Protein AF-A0A498NQD2-F1 (afdb_monomer_lite)

Radius of gyration: 32.49 Å; chains: 1; bounding box: 92×75×59 Å

pLDDT: mean 70.74, std 20.2, range [36.31, 94.62]

Secondary structure (DSSP, 8-state):
-----------HHHHHTS-HHHHTT--HHHHHHHHHHHS-TTTS-SSS-HHHHHHHHHHHHHS--TTHHHHHHHHHHHHHHHHHHHHT--S-HHHHHHHHHHHHHHHTTSHHHHHHHHHHHHHHHHHHHHHHTTSSSSS-----------------------------------------

Organism: Labeo rohita (NCBI:txid84645)

Foldseek 3Di:
DDDDDDPPDPDVVVVCPPPPVVNVPDAQLNVLLVCQVPDDPVPHDQQADSNLQSVLVRCCPVVVLVCLNVLLVVLSVVVLVVVCVVVVFDPDPVRSSVSSNVVNVVCVPHVVSVVSSVVSSVVSVVVVVVVVVVPPDPDDDDDDDDDDDDDDDDDDDDDDDDDDDDDDDDDDDDDDDDDD

InterPro domains:
  IPR007281 Mre11, DNA-binding [PF04152] (18-60)

Structure (mmCIF, N/CA/C/O backbone):
data_AF-A0A498NQD2-F1
#
_entry.id   AF-A0A498NQD2-F1
#
loop_
_atom_site.group_PDB
_atom_site.id
_atom_site.type_symbol
_atom_site.label_atom_id
_atom_site.label_alt_id
_atom_site.label_comp_id
_atom_site.label_asym_id
_atom_site.label_entity_id
_atom_site.label_seq_id
_atom_site.pdbx_PDB_ins_code
_atom_site.Cartn_x
_atom_site.Cartn_y
_atom_site.Cartn_z
_atom_site.occupancy
_atom_site.B_iso_or_equiv
_atom_site.auth_seq_id
_atom_site.auth_comp_id
_atom_site.auth_asym_id
_atom_site.auth_atom_id
_atom_site.pdbx_PDB_model_num
ATOM 1 N N . MET A 1 1 ? -26.853 -28.393 0.981 1.00 38.84 1 MET A N 1
ATOM 2 C CA . MET A 1 1 ? -27.070 -27.412 -0.103 1.00 38.84 1 MET A CA 1
ATOM 3 C C . MET A 1 1 ? -25.687 -27.026 -0.614 1.00 38.84 1 MET A C 1
ATOM 5 O O . MET A 1 1 ? -24.940 -26.411 0.129 1.00 38.84 1 MET A O 1
ATOM 9 N N . ARG A 1 2 ? -25.266 -27.546 -1.774 1.00 36.31 2 ARG A N 1
ATOM 10 C CA . ARG A 1 2 ? -23.920 -27.318 -2.331 1.00 36.31 2 ARG A CA 1
ATOM 11 C C . ARG A 1 2 ? -23.956 -25.969 -3.055 1.00 36.31 2 ARG A C 1
ATOM 13 O O . ARG A 1 2 ? -24.679 -25.850 -4.043 1.00 36.31 2 ARG A O 1
ATOM 20 N N . ALA A 1 3 ? -23.266 -24.963 -2.525 1.00 38.78 3 ALA A N 1
ATOM 21 C CA . ALA A 1 3 ? -23.106 -23.685 -3.206 1.00 38.78 3 ALA A CA 1
ATOM 22 C C . ALA A 1 3 ? -22.301 -23.922 -4.491 1.00 38.78 3 ALA A C 1
ATOM 24 O O . ALA A 1 3 ? -21.225 -24.519 -4.458 1.00 38.78 3 ALA A O 1
ATOM 25 N N . ARG A 1 4 ? -22.882 -23.534 -5.626 1.00 37.78 4 ARG A N 1
ATOM 26 C CA . ARG A 1 4 ? -22.182 -23.445 -6.904 1.00 37.78 4 ARG A CA 1
ATOM 27 C C . ARG A 1 4 ? -21.451 -22.110 -6.884 1.00 37.78 4 ARG A C 1
ATOM 29 O O . ARG A 1 4 ? -22.111 -21.078 -6.862 1.00 37.78 4 ARG A O 1
ATOM 36 N N . PHE A 1 5 ? -20.127 -22.152 -6.827 1.00 41.31 5 PHE A N 1
ATOM 37 C CA . PHE A 1 5 ? -19.292 -20.994 -7.111 1.00 41.31 5 PHE A CA 1
ATOM 38 C C . PHE A 1 5 ? -19.413 -20.726 -8.611 1.00 41.31 5 PHE A C 1
ATOM 40 O O . PHE A 1 5 ? -19.076 -21.590 -9.419 1.00 41.31 5 PHE A O 1
ATOM 47 N N . THR A 1 6 ? -20.002 -19.597 -8.983 1.00 43.16 6 THR A N 1
ATOM 48 C CA . THR A 1 6 ? -19.945 -19.084 -10.350 1.00 43.16 6 THR A CA 1
ATOM 49 C C . THR A 1 6 ? -18.710 -18.204 -10.433 1.00 43.16 6 THR A C 1
ATOM 51 O O . THR A 1 6 ? -18.680 -17.135 -9.834 1.00 43.16 6 THR A O 1
ATOM 54 N N . GLU A 1 7 ? -17.682 -18.696 -11.122 1.00 50.62 7 GLU A N 1
ATOM 55 C CA . GLU A 1 7 ? -16.537 -17.901 -11.560 1.00 50.62 7 GLU A CA 1
ATOM 56 C C . GLU A 1 7 ? -17.023 -16.895 -12.611 1.00 50.62 7 GLU A C 1
ATOM 58 O O . GLU A 1 7 ? -17.003 -17.170 -13.807 1.00 50.62 7 GLU A O 1
ATOM 63 N N . GLU A 1 8 ? -17.483 -15.723 -12.182 1.00 55.66 8 GLU A N 1
ATOM 64 C CA . GLU A 1 8 ? -17.447 -14.538 -13.042 1.00 55.66 8 GLU A CA 1
ATOM 65 C C . GLU A 1 8 ? -16.037 -13.949 -12.922 1.00 55.66 8 GLU A C 1
ATOM 67 O O . GLU A 1 8 ? -15.788 -12.963 -12.231 1.00 55.66 8 GLU A O 1
ATOM 72 N N . GLY A 1 9 ? -15.073 -14.658 -13.517 1.00 54.75 9 GLY A N 1
ATOM 73 C CA . GLY A 1 9 ? -13.709 -14.173 -13.667 1.00 54.75 9 GLY A CA 1
ATOM 74 C C . GLY A 1 9 ? -13.703 -12.982 -14.617 1.00 54.75 9 GLY A C 1
ATOM 75 O O . GLY A 1 9 ? -14.369 -13.012 -15.651 1.00 54.75 9 GLY A O 1
ATOM 76 N N . MET A 1 10 ? -12.972 -11.927 -14.262 1.00 60.91 10 MET A N 1
ATOM 77 C CA . MET A 1 10 ? -12.721 -10.813 -15.172 1.00 60.91 10 MET A CA 1
ATOM 78 C C . MET A 1 10 ? -12.197 -11.334 -16.507 1.00 60.91 10 MET A C 1
ATOM 80 O O . MET A 1 10 ? -11.240 -12.111 -16.551 1.00 60.91 10 MET A O 1
ATOM 84 N N . ASP A 1 11 ? -12.828 -10.894 -17.590 1.00 66.75 11 ASP A N 1
ATOM 85 C CA . ASP A 1 11 ? -12.408 -11.241 -18.935 1.00 66.75 11 ASP A CA 1
ATOM 86 C C . ASP A 1 11 ? -11.206 -10.372 -19.330 1.00 66.75 11 ASP A C 1
ATOM 88 O O . ASP A 1 11 ? -11.335 -9.267 -19.864 1.00 66.75 11 ASP A O 1
ATOM 92 N N . PHE A 1 12 ? -10.007 -10.871 -19.020 1.00 64.50 12 PHE A N 1
ATOM 93 C CA . PHE A 1 12 ? -8.751 -10.248 -19.436 1.00 64.50 12 PHE A CA 1
ATOM 94 C C . PHE A 1 12 ? -8.655 -10.119 -20.964 1.00 64.50 12 PHE A C 1
ATOM 96 O O . PHE A 1 12 ? -7.981 -9.216 -21.459 1.00 64.50 12 PHE A O 1
ATOM 103 N N . GLU A 1 13 ? -9.339 -10.984 -21.719 1.00 64.88 13 GLU A N 1
ATOM 104 C CA . GLU A 1 13 ? -9.382 -10.926 -23.179 1.00 64.88 13 GLU A CA 1
ATOM 105 C C . GLU A 1 13 ? -10.193 -9.710 -23.640 1.00 64.88 13 GLU A C 1
ATOM 107 O O . GLU A 1 13 ? -9.756 -8.981 -24.532 1.00 64.88 13 GLU A O 1
ATOM 112 N N . ALA A 1 14 ? -11.301 -9.401 -22.958 1.00 67.25 14 ALA A N 1
ATOM 113 C CA . ALA A 1 14 ? -12.075 -8.186 -23.201 1.00 67.25 14 ALA A CA 1
ATOM 114 C C . ALA A 1 14 ? -11.245 -6.912 -22.953 1.00 67.25 14 ALA A C 1
ATOM 116 O O . ALA A 1 14 ? -11.270 -6.002 -23.786 1.00 67.25 14 ALA A O 1
ATOM 117 N N . LEU A 1 15 ? -10.450 -6.856 -21.878 1.00 60.53 15 LEU A N 1
ATOM 118 C CA . LEU A 1 15 ? -9.556 -5.721 -21.590 1.00 60.53 15 LEU A CA 1
ATOM 119 C C . LEU A 1 15 ? -8.480 -5.524 -22.665 1.00 60.53 15 LEU A C 1
ATOM 121 O O . LEU A 1 15 ? -8.234 -4.401 -23.101 1.00 60.53 15 LEU A O 1
ATOM 125 N N . LEU A 1 16 ? -7.897 -6.617 -23.159 1.00 60.97 16 LEU A N 1
ATOM 126 C CA . LEU A 1 16 ? -6.898 -6.591 -24.232 1.00 60.97 16 LEU A CA 1
ATOM 127 C C . LEU A 1 16 ? -7.507 -6.354 -25.628 1.00 60.97 16 LEU A C 1
ATOM 129 O O . LEU A 1 16 ? -6.781 -6.000 -26.557 1.00 60.97 16 LEU A O 1
ATOM 133 N N . SER A 1 17 ? -8.823 -6.539 -25.786 1.00 59.91 17 SER A N 1
ATOM 134 C CA . SER A 1 17 ? -9.548 -6.379 -27.058 1.00 59.91 17 SER A CA 1
ATOM 135 C C . SER A 1 17 ? -10.023 -4.950 -27.360 1.00 59.91 17 SER A C 1
ATOM 137 O O . SER A 1 17 ? -10.521 -4.691 -28.461 1.00 59.91 17 SER A O 1
ATOM 139 N N . HIS A 1 18 ? -9.871 -4.013 -26.416 1.00 56.78 18 HIS A N 1
ATOM 140 C CA . HIS A 1 18 ? -10.193 -2.600 -26.635 1.00 56.78 18 HIS A CA 1
ATOM 141 C C . HIS A 1 18 ? -9.330 -2.020 -27.775 1.00 56.78 18 HIS A C 1
ATOM 143 O O . HIS A 1 18 ? -8.203 -2.472 -27.997 1.00 56.78 18 HIS A O 1
ATOM 149 N N . PRO A 1 19 ? -9.842 -1.057 -28.567 1.00 51.97 19 PRO A N 1
ATOM 150 C CA . PRO A 1 19 ? -9.148 -0.567 -29.753 1.00 51.97 19 PRO A CA 1
ATOM 151 C C . PRO A 1 19 ? -7.724 -0.117 -29.409 1.00 51.97 19 PRO A C 1
ATOM 153 O O . PRO A 1 19 ? -7.485 0.576 -28.422 1.00 51.97 19 PRO A O 1
ATOM 156 N N . THR A 1 20 ? -6.779 -0.504 -30.266 1.00 51.44 20 THR A N 1
ATOM 157 C CA . THR A 1 20 ? -5.313 -0.477 -30.093 1.00 51.44 20 THR A CA 1
ATOM 158 C C . THR A 1 20 ? -4.695 0.847 -29.620 1.00 51.44 20 THR A C 1
ATOM 160 O O . THR A 1 20 ? -3.514 0.879 -29.303 1.00 51.44 20 THR A O 1
ATOM 163 N N . SER A 1 21 ? -5.452 1.945 -29.572 1.00 49.22 21 SER A N 1
ATOM 164 C CA . SER A 1 21 ? -5.002 3.224 -29.015 1.00 49.22 21 SER A CA 1
ATOM 165 C C . SER A 1 21 ? -5.030 3.268 -27.480 1.00 49.22 21 SER A C 1
ATOM 167 O O . SER A 1 21 ? -4.242 4.016 -26.911 1.00 49.22 21 SER A O 1
ATOM 169 N N . GLU A 1 22 ? -5.900 2.496 -26.818 1.00 52.53 22 GLU A N 1
ATOM 170 C CA . GLU A 1 22 ? -5.977 2.413 -25.344 1.00 52.53 22 GLU A CA 1
ATOM 171 C C . GLU A 1 22 ? -5.083 1.282 -24.800 1.00 52.53 22 GLU A C 1
ATOM 173 O O . GLU A 1 22 ? -4.423 1.440 -23.776 1.00 52.53 22 GLU A O 1
ATOM 178 N N . VAL A 1 23 ? -4.943 0.184 -25.554 1.00 53.41 23 VAL A N 1
ATOM 179 C CA . VAL A 1 23 ? -4.074 -0.964 -25.216 1.00 53.41 23 VAL A CA 1
ATOM 180 C C . VAL A 1 23 ? -2.585 -0.605 -25.195 1.00 53.41 23 VAL A C 1
ATOM 182 O O . VAL A 1 23 ? -1.825 -1.178 -24.421 1.00 53.41 23 VAL A O 1
ATOM 185 N N . LEU A 1 24 ? -2.151 0.390 -25.976 1.00 54.91 24 LEU A N 1
ATOM 186 C CA . LEU A 1 24 ? -0.760 0.866 -25.956 1.00 54.91 24 LEU A CA 1
ATOM 187 C C . LEU A 1 24 ? -0.389 1.648 -24.679 1.00 54.91 24 LEU A C 1
ATOM 189 O O . LEU A 1 24 ? 0.782 1.979 -24.505 1.00 54.91 24 LEU A O 1
ATOM 193 N N . GLN A 1 25 ? -1.352 1.955 -23.802 1.00 65.06 25 GLN A N 1
ATOM 194 C CA . GLN A 1 25 ? -1.137 2.710 -22.560 1.00 65.06 25 GLN A CA 1
ATOM 195 C C . GLN A 1 25 ? -1.549 1.953 -21.291 1.00 65.06 25 GLN A C 1
ATOM 197 O O . GLN A 1 25 ? -1.408 2.503 -20.203 1.00 65.06 25 GLN A O 1
ATOM 202 N N . LEU A 1 26 ? -2.033 0.715 -21.405 1.00 72.38 26 LEU A N 1
ATOM 203 C CA . LEU A 1 26 ? -2.437 -0.098 -20.258 1.00 72.38 26 LEU A CA 1
ATOM 204 C C . LEU A 1 26 ? -1.212 -0.462 -19.408 1.00 72.38 26 LEU A C 1
ATOM 206 O O . LEU A 1 26 ? -0.330 -1.199 -19.855 1.00 72.38 26 LEU A O 1
ATOM 210 N N . ARG A 1 27 ? -1.144 0.076 -18.184 1.00 83.31 27 ARG A N 1
ATOM 211 C CA . ARG A 1 27 ? -0.051 -0.187 -17.239 1.00 83.31 27 ARG A CA 1
ATOM 212 C C . ARG A 1 27 ? -0.448 -1.281 -16.251 1.00 83.31 27 ARG A C 1
ATOM 214 O O . ARG A 1 27 ? -1.629 -1.526 -16.006 1.00 83.31 27 ARG A O 1
ATOM 221 N N . VAL A 1 28 ? 0.540 -1.957 -15.667 1.00 85.25 28 VAL A N 1
ATOM 222 C CA . VAL A 1 28 ? 0.281 -3.086 -14.757 1.00 85.25 28 VAL A CA 1
ATOM 223 C C . VAL A 1 28 ? -0.453 -2.620 -13.497 1.00 85.25 28 VAL A C 1
ATOM 225 O O . VAL A 1 28 ? -1.348 -3.309 -13.013 1.00 85.25 28 VAL A O 1
ATOM 228 N N . GLU A 1 29 ? -0.146 -1.427 -12.992 1.00 85.88 29 GLU A N 1
ATOM 229 C CA . GLU A 1 29 ? -0.864 -0.844 -11.859 1.00 85.88 29 GLU A CA 1
ATOM 230 C C . GLU A 1 29 ? -2.344 -0.555 -12.157 1.00 85.88 29 GLU A C 1
ATOM 232 O O . GLU A 1 29 ? -3.166 -0.634 -11.242 1.00 85.88 29 GLU A O 1
ATOM 237 N N . ASP A 1 30 ? -2.703 -0.274 -13.414 1.00 85.12 30 ASP A N 1
ATOM 238 C CA . ASP A 1 30 ? -4.089 -0.020 -13.813 1.00 85.12 30 ASP A CA 1
ATOM 239 C C . ASP A 1 30 ? -4.891 -1.323 -13.797 1.00 85.12 30 ASP A C 1
ATOM 241 O O . ASP A 1 30 ? -6.005 -1.353 -13.275 1.00 85.12 30 ASP A O 1
ATOM 245 N N . LEU A 1 31 ? -4.280 -2.424 -14.249 1.00 85.19 31 LEU A N 1
ATOM 246 C CA . LEU A 1 31 ? -4.857 -3.767 -14.154 1.00 85.19 31 LEU A CA 1
ATOM 247 C C . LEU A 1 31 ? -5.056 -4.194 -12.698 1.00 85.19 31 LEU A C 1
ATOM 249 O O . LEU A 1 31 ? -6.105 -4.723 -12.338 1.00 85.19 31 LEU A O 1
ATOM 253 N N . VAL A 1 32 ? -4.067 -3.940 -11.839 1.00 85.75 32 VAL A N 1
ATOM 254 C CA . VAL A 1 32 ? -4.157 -4.222 -10.398 1.00 85.75 32 VAL A CA 1
ATOM 255 C C . VAL A 1 32 ? -5.301 -3.427 -9.771 1.00 85.75 32 VAL A C 1
ATOM 257 O O . VAL A 1 32 ? -6.110 -3.971 -9.016 1.00 85.75 32 VAL A O 1
ATOM 260 N N . LYS A 1 33 ? -5.403 -2.142 -10.109 1.00 85.88 33 LYS A N 1
ATOM 261 C CA . LYS A 1 33 ? -6.464 -1.267 -9.620 1.00 85.88 33 LYS A CA 1
ATOM 262 C C . LYS A 1 33 ? -7.841 -1.745 -10.074 1.00 85.88 33 LYS A C 1
ATOM 264 O O . LYS A 1 33 ? -8.738 -1.847 -9.242 1.00 85.88 33 LYS A O 1
ATOM 269 N N . GLU A 1 34 ? -8.014 -2.059 -11.352 1.00 83.81 34 GLU A N 1
ATOM 270 C CA . GLU A 1 34 ? -9.283 -2.551 -11.890 1.00 83.81 34 GLU A CA 1
ATOM 271 C C . GLU A 1 34 ? -9.674 -3.899 -11.278 1.00 83.81 34 GLU A C 1
ATOM 273 O O . GLU A 1 34 ? -10.823 -4.074 -10.855 1.00 83.81 34 GLU A O 1
ATOM 278 N N . TYR A 1 35 ? -8.702 -4.804 -11.125 1.00 84.56 35 TYR A N 1
ATOM 279 C CA . TYR A 1 35 ? -8.903 -6.107 -10.503 1.00 84.56 35 TYR A CA 1
ATOM 280 C C . TYR A 1 35 ? -9.465 -5.965 -9.091 1.00 84.56 35 TYR A C 1
ATOM 282 O O . TYR A 1 35 ? -10.520 -6.511 -8.775 1.00 84.56 35 TYR A O 1
ATOM 290 N N . PHE A 1 36 ? -8.817 -5.173 -8.237 1.00 84.06 36 PHE A N 1
ATOM 291 C CA . PHE A 1 36 ? -9.255 -5.027 -6.850 1.00 84.06 36 PHE A CA 1
ATOM 292 C C . PHE A 1 36 ? -10.496 -4.135 -6.679 1.00 84.06 36 PHE A C 1
ATOM 294 O O . PHE A 1 36 ? -11.219 -4.286 -5.692 1.00 84.06 36 PHE A O 1
ATOM 301 N N . GLN A 1 37 ? -10.807 -3.252 -7.634 1.00 80.81 37 GLN A N 1
ATOM 302 C CA . GLN A 1 37 ? -12.041 -2.457 -7.610 1.00 80.81 37 GLN A CA 1
ATOM 303 C C . GLN A 1 37 ? -13.282 -3.277 -7.977 1.00 80.81 37 GLN A C 1
ATOM 305 O O . GLN A 1 37 ? -14.325 -3.151 -7.319 1.00 80.81 37 GLN A O 1
ATOM 310 N N . THR A 1 38 ? -13.173 -4.107 -9.016 1.00 78.50 38 THR A N 1
ATOM 311 C CA . THR A 1 38 ? -14.265 -4.954 -9.522 1.00 78.50 38 THR A CA 1
ATOM 312 C C . THR A 1 38 ? -14.405 -6.258 -8.741 1.00 78.50 38 THR A C 1
ATOM 314 O O . THR A 1 38 ? -15.496 -6.826 -8.700 1.00 78.50 38 THR A O 1
ATOM 317 N N . ALA A 1 39 ? -13.345 -6.683 -8.046 1.00 75.06 39 ALA A N 1
ATOM 318 C CA . ALA A 1 39 ? -13.360 -7.843 -7.174 1.00 75.06 39 ALA A CA 1
ATOM 319 C C . ALA A 1 39 ? -14.485 -7.790 -6.129 1.00 75.06 39 ALA A C 1
ATOM 321 O O . ALA A 1 39 ? -14.808 -6.747 -5.532 1.00 75.06 39 ALA A O 1
ATOM 322 N N . GLU A 1 40 ? -15.039 -8.973 -5.861 1.00 71.56 40 GLU A N 1
ATOM 323 C CA . GLU A 1 40 ? -15.983 -9.196 -4.775 1.00 71.56 40 GLU A CA 1
ATOM 324 C C . GLU A 1 40 ? -15.426 -8.677 -3.446 1.00 71.56 40 GLU A C 1
ATOM 326 O O . GLU A 1 40 ? -14.222 -8.705 -3.191 1.00 71.56 40 GLU A O 1
ATOM 331 N N . LYS A 1 41 ? -16.317 -8.266 -2.535 1.00 70.06 41 LYS A N 1
ATOM 332 C CA . LYS A 1 41 ? -15.940 -7.717 -1.218 1.00 70.06 41 LYS A CA 1
ATOM 333 C C . LYS A 1 41 ? -15.000 -8.627 -0.416 1.00 70.06 41 LYS A C 1
ATOM 335 O O . LYS A 1 41 ? -14.248 -8.119 0.406 1.00 70.06 41 LYS A O 1
ATOM 340 N N . ASN A 1 42 ? -15.044 -9.933 -0.670 1.00 65.88 42 ASN A N 1
ATOM 341 C CA . ASN A 1 42 ? -14.247 -10.953 0.011 1.00 65.88 42 ASN A CA 1
ATOM 342 C C . ASN A 1 42 ? -12.805 -11.048 -0.525 1.00 65.88 42 ASN A C 1
ATOM 344 O O . ASN A 1 42 ? -11.959 -11.656 0.118 1.00 65.88 42 ASN A O 1
ATOM 348 N N . VAL A 1 43 ? -12.542 -10.479 -1.706 1.00 66.50 43 VAL A N 1
ATOM 349 C CA . VAL A 1 43 ? -11.256 -10.534 -2.426 1.00 66.50 43 VAL A CA 1
ATOM 350 C C . VAL A 1 43 ? -10.567 -9.158 -2.446 1.00 66.50 43 VAL A C 1
ATOM 352 O O . VAL A 1 43 ? -9.414 -9.029 -2.852 1.00 66.50 43 VAL A O 1
ATOM 355 N N . ARG A 1 44 ? -11.247 -8.111 -1.964 1.00 72.19 44 ARG A N 1
ATOM 356 C CA . ARG A 1 44 ? -10.663 -6.774 -1.808 1.00 72.19 44 ARG A CA 1
ATOM 357 C C . ARG A 1 44 ? -9.579 -6.763 -0.738 1.00 72.19 44 ARG A C 1
ATOM 359 O O . ARG A 1 44 ? -9.690 -7.427 0.291 1.00 72.19 44 ARG A O 1
ATOM 366 N N . LEU A 1 45 ? -8.567 -5.930 -0.953 1.00 80.38 45 LEU A N 1
ATOM 367 C CA . LEU A 1 45 ? -7.485 -5.732 0.004 1.00 80.38 45 LEU A CA 1
ATOM 368 C C . LEU A 1 45 ? -8.027 -5.092 1.293 1.00 80.38 45 LEU A C 1
ATOM 370 O O . LEU A 1 45 ? -8.664 -4.038 1.270 1.00 80.38 45 LEU A O 1
ATOM 374 N N . SER A 1 46 ? -7.791 -5.741 2.433 1.00 80.44 46 SER A N 1
ATOM 375 C CA . SER A 1 46 ? -8.234 -5.272 3.754 1.00 80.44 46 SER A CA 1
ATOM 376 C C . SER A 1 46 ? -7.182 -4.421 4.462 1.00 80.44 46 SER A C 1
ATOM 378 O O . SER A 1 46 ? -7.531 -3.439 5.109 1.00 80.44 46 SER A O 1
ATOM 380 N N . LEU A 1 47 ? -5.907 -4.785 4.310 1.00 85.94 47 LEU A N 1
ATOM 381 C CA . LEU A 1 47 ? -4.768 -4.145 4.968 1.00 85.94 47 LEU A CA 1
ATOM 382 C C . LEU A 1 47 ? -4.115 -3.061 4.103 1.00 85.94 47 LEU A C 1
ATOM 384 O O . LEU A 1 47 ? -3.736 -2.006 4.599 1.00 85.94 47 LEU A O 1
ATOM 388 N N . LEU A 1 48 ? -3.979 -3.345 2.809 1.00 88.25 48 LEU A N 1
ATOM 389 C CA . LEU A 1 48 ? -3.308 -2.497 1.830 1.00 88.25 48 LEU A CA 1
ATOM 390 C C . LEU A 1 48 ? -4.329 -1.743 0.984 1.00 88.25 48 LEU A C 1
ATOM 392 O O . LEU A 1 48 ? -5.452 -2.204 0.781 1.00 88.25 48 LEU A O 1
ATOM 396 N N . THR A 1 49 ? -3.920 -0.595 0.467 1.00 88.62 49 THR A N 1
ATOM 397 C CA . THR A 1 49 ? -4.651 0.135 -0.568 1.00 88.62 49 THR A CA 1
ATOM 398 C C . THR A 1 49 ? -4.320 -0.434 -1.949 1.00 88.62 49 THR A C 1
ATOM 400 O O . THR A 1 49 ? -3.235 -0.979 -2.176 1.00 88.62 49 THR A O 1
ATOM 403 N N . GLU A 1 50 ? -5.241 -0.293 -2.906 1.00 88.88 50 GLU A N 1
ATOM 404 C CA . GLU A 1 50 ? -4.995 -0.736 -4.283 1.00 88.88 50 GLU A CA 1
ATOM 405 C C . GLU A 1 50 ? -3.873 0.081 -4.941 1.00 88.88 50 GLU A C 1
ATOM 407 O O . GLU A 1 50 ? -3.082 -0.457 -5.711 1.00 88.88 50 GLU A O 1
ATOM 412 N N . GLN A 1 51 ? -3.769 1.370 -4.596 1.00 88.44 51 GLN A N 1
ATOM 413 C CA . GLN A 1 51 ? -2.719 2.264 -5.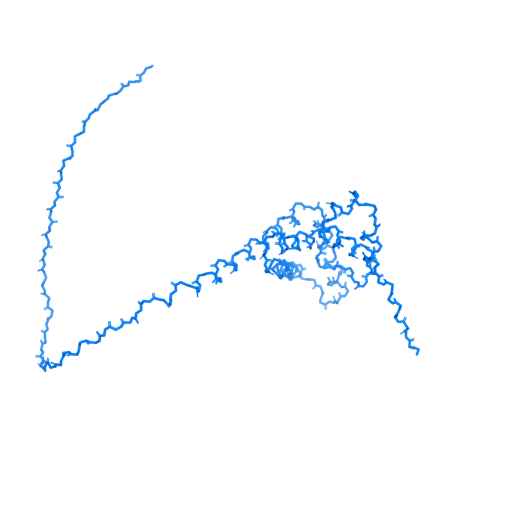083 1.00 88.44 51 GLN A CA 1
ATOM 414 C C . GLN A 1 51 ? -1.329 1.830 -4.599 1.00 88.44 51 GLN A C 1
ATOM 416 O O . GLN A 1 51 ? -0.413 1.723 -5.417 1.00 88.44 51 GLN A O 1
ATOM 421 N N . GLY A 1 52 ? -1.162 1.546 -3.303 1.00 89.81 52 GLY A N 1
ATOM 422 C CA . GLY A 1 52 ? 0.115 1.073 -2.769 1.00 89.81 52 GLY A CA 1
ATOM 423 C C . GLY A 1 52 ? 0.539 -0.264 -3.376 1.00 89.81 52 GLY A C 1
ATOM 424 O O . GLY A 1 52 ? 1.693 -0.422 -3.777 1.00 89.81 52 GLY A O 1
ATOM 425 N N . MET A 1 53 ? -0.412 -1.189 -3.542 1.00 92.06 53 MET A N 1
ATOM 426 C CA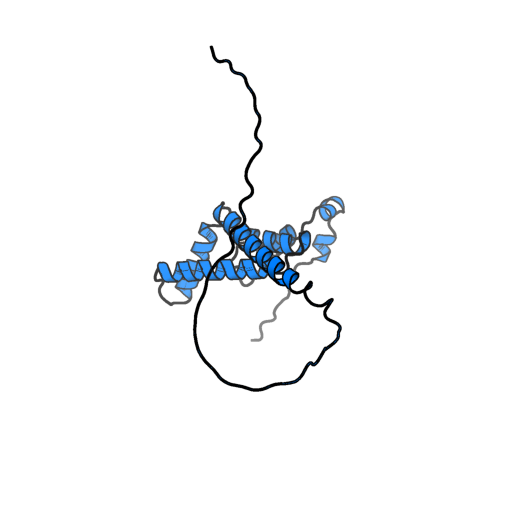 . MET A 1 53 ? -0.162 -2.463 -4.219 1.00 92.06 53 MET A CA 1
ATOM 427 C C . MET A 1 53 ? 0.245 -2.266 -5.686 1.00 92.06 53 MET A C 1
ATOM 429 O O . MET A 1 53 ? 1.238 -2.842 -6.125 1.00 92.06 53 MET A O 1
ATOM 433 N N . GLY A 1 54 ? -0.473 -1.424 -6.436 1.00 91.81 54 GLY A N 1
ATOM 434 C CA . GLY A 1 54 ? -0.161 -1.131 -7.837 1.00 91.81 54 GLY A CA 1
ATOM 435 C C . GLY A 1 54 ? 1.267 -0.617 -8.020 1.00 91.81 54 GLY A C 1
ATOM 436 O O . GLY A 1 54 ? 1.981 -1.102 -8.891 1.00 91.81 54 GLY A O 1
ATOM 437 N N . LYS A 1 55 ? 1.726 0.281 -7.140 1.00 92.12 55 LYS A N 1
ATOM 438 C CA . LYS A 1 55 ? 3.104 0.799 -7.152 1.00 92.12 55 LYS A CA 1
ATOM 439 C C . LYS A 1 55 ? 4.155 -0.274 -6.852 1.00 92.12 55 LYS A C 1
ATOM 441 O O . LYS A 1 55 ? 5.189 -0.303 -7.513 1.00 92.12 55 LYS A O 1
ATOM 446 N N . ALA A 1 56 ? 3.912 -1.162 -5.887 1.00 92.75 56 ALA A N 1
ATOM 447 C CA . ALA A 1 56 ? 4.851 -2.249 -5.595 1.00 92.75 56 ALA A CA 1
ATOM 448 C C . ALA A 1 56 ? 4.948 -3.255 -6.749 1.00 92.75 56 ALA A C 1
ATOM 450 O O . ALA A 1 56 ? 6.047 -3.679 -7.102 1.00 92.75 56 ALA A O 1
ATOM 451 N N . VAL A 1 57 ? 3.817 -3.589 -7.379 1.00 93.88 57 VAL A N 1
ATOM 452 C CA . VAL A 1 57 ? 3.799 -4.427 -8.586 1.00 93.88 57 VAL A CA 1
ATOM 453 C C . VAL A 1 57 ? 4.520 -3.725 -9.738 1.00 93.88 57 VAL A C 1
ATOM 455 O O . VAL A 1 57 ? 5.284 -4.359 -10.460 1.00 93.88 57 VAL A O 1
ATOM 458 N N . GLN A 1 58 ? 4.340 -2.412 -9.878 1.00 93.06 58 GLN A N 1
ATOM 459 C CA . GLN A 1 58 ? 5.057 -1.628 -10.872 1.00 93.06 58 GLN A CA 1
ATOM 460 C C . GLN A 1 58 ? 6.582 -1.701 -10.660 1.00 93.06 58 GLN A C 1
ATOM 462 O O . GLN A 1 58 ? 7.300 -1.989 -11.608 1.00 93.06 58 GLN A O 1
ATOM 467 N N . GLU A 1 59 ? 7.104 -1.505 -9.442 1.00 92.81 59 GLU A N 1
ATOM 468 C CA . GLU A 1 59 ? 8.554 -1.628 -9.178 1.00 92.81 59 GLU A CA 1
ATOM 469 C C . GLU A 1 59 ? 9.076 -3.055 -9.407 1.00 92.81 59 GLU A C 1
ATOM 471 O O . GLU A 1 59 ? 10.194 -3.229 -9.897 1.00 92.81 59 GLU A O 1
ATOM 476 N N . PHE A 1 60 ? 8.267 -4.068 -9.089 1.00 92.06 60 PHE A N 1
ATOM 477 C CA . PHE A 1 60 ? 8.594 -5.468 -9.350 1.00 92.06 60 PHE A CA 1
ATOM 478 C C . PHE A 1 60 ? 8.772 -5.744 -10.851 1.00 92.06 60 PHE A C 1
ATOM 480 O O . PHE A 1 60 ? 9.712 -6.438 -11.237 1.00 92.06 60 PHE A O 1
ATOM 487 N N . VAL A 1 61 ? 7.899 -5.188 -11.699 1.00 91.75 61 VAL A N 1
ATOM 488 C CA . VAL A 1 61 ? 7.935 -5.394 -13.156 1.00 91.75 61 VAL A CA 1
ATOM 489 C C . VAL A 1 61 ? 8.941 -4.465 -13.843 1.00 91.75 61 VAL A C 1
ATOM 491 O O . VAL A 1 61 ? 9.788 -4.938 -14.594 1.00 91.75 61 VAL A O 1
ATOM 494 N N . ASP A 1 62 ? 8.872 -3.159 -13.582 1.00 90.56 62 ASP A N 1
ATOM 495 C CA . ASP A 1 62 ? 9.643 -2.140 -14.308 1.00 90.56 62 ASP A CA 1
ATOM 496 C C . ASP A 1 62 ? 11.119 -2.111 -13.892 1.00 90.56 62 ASP A C 1
ATOM 498 O O . ASP A 1 62 ? 11.985 -1.758 -14.695 1.00 90.56 62 ASP A O 1
ATOM 502 N N . LYS A 1 63 ? 11.417 -2.417 -12.621 1.00 91.31 63 LYS A N 1
ATOM 503 C CA . LYS A 1 63 ? 12.766 -2.276 -12.039 1.00 91.31 63 LYS A CA 1
ATOM 504 C C . LYS A 1 63 ? 13.352 -3.584 -11.516 1.00 91.31 63 LYS A C 1
ATOM 506 O O . LYS A 1 63 ? 14.429 -3.561 -10.924 1.00 91.31 63 LYS A O 1
ATOM 511 N N . GLU A 1 64 ? 12.669 -4.703 -11.755 1.00 88.06 64 GLU A N 1
ATOM 512 C CA . GLU A 1 64 ? 13.067 -6.044 -11.311 1.00 88.06 64 GLU A CA 1
ATOM 513 C C . GLU A 1 64 ? 13.292 -6.150 -9.789 1.00 88.06 64 GLU A C 1
ATOM 515 O O . GLU A 1 64 ? 14.077 -6.976 -9.314 1.00 88.06 64 GLU A O 1
ATOM 520 N N . GLU A 1 65 ? 12.598 -5.325 -8.999 1.00 91.94 65 GLU A N 1
ATOM 521 C CA . GLU A 1 65 ? 12.683 -5.355 -7.537 1.00 91.94 65 GLU A CA 1
ATOM 522 C C . GLU A 1 65 ? 11.842 -6.520 -6.997 1.00 91.94 65 GLU A C 1
ATOM 524 O O . GLU A 1 65 ? 10.682 -6.361 -6.613 1.00 91.94 65 GLU A O 1
ATOM 529 N N . LYS A 1 66 ? 12.428 -7.723 -7.001 1.00 91.19 66 LYS A N 1
ATOM 530 C CA . LYS A 1 66 ? 11.737 -8.986 -6.676 1.00 91.19 66 LYS A CA 1
ATOM 531 C C . LYS A 1 66 ? 11.080 -8.991 -5.297 1.00 91.19 66 LYS A C 1
ATOM 533 O O . LYS A 1 66 ? 10.013 -9.576 -5.138 1.00 91.19 66 LYS A O 1
ATOM 538 N N . ASP A 1 67 ? 11.689 -8.287 -4.351 1.00 93.12 67 ASP A N 1
ATOM 539 C CA . ASP A 1 67 ? 11.249 -8.241 -2.959 1.00 93.12 67 ASP A CA 1
ATOM 540 C C . ASP A 1 67 ? 10.257 -7.088 -2.695 1.00 93.12 67 ASP A C 1
ATOM 542 O O . ASP A 1 67 ? 9.767 -6.943 -1.581 1.00 93.12 67 ASP A O 1
ATOM 546 N N . ALA A 1 68 ? 9.921 -6.257 -3.696 1.00 93.19 68 ALA A N 1
ATOM 547 C CA . ALA A 1 68 ? 9.108 -5.048 -3.498 1.00 93.19 68 ALA A CA 1
ATOM 548 C C . ALA A 1 68 ? 7.701 -5.335 -2.952 1.00 93.19 68 ALA A C 1
ATOM 550 O O . ALA A 1 68 ? 7.210 -4.615 -2.083 1.00 93.19 68 ALA A O 1
ATOM 551 N N . ILE A 1 69 ? 7.049 -6.387 -3.454 1.00 92.69 69 ILE A N 1
ATOM 552 C CA . ILE A 1 69 ? 5.696 -6.765 -3.023 1.00 92.69 69 ILE A CA 1
ATOM 553 C C . ILE A 1 69 ? 5.735 -7.357 -1.612 1.00 92.69 69 ILE A C 1
ATOM 555 O O . ILE A 1 69 ? 4.933 -6.976 -0.759 1.00 92.69 69 ILE A O 1
ATOM 559 N N . GLU A 1 70 ? 6.671 -8.275 -1.363 1.00 93.31 70 GLU A N 1
ATOM 560 C CA . GLU A 1 70 ? 6.834 -8.923 -0.061 1.00 93.31 70 GLU A CA 1
ATOM 561 C C . GLU A 1 70 ? 7.150 -7.893 1.025 1.00 93.31 70 GLU A C 1
ATOM 563 O O . GLU A 1 70 ? 6.491 -7.861 2.066 1.00 93.31 70 GLU A O 1
ATOM 568 N N . GLU A 1 71 ? 8.090 -6.991 0.754 1.00 94.62 71 GLU A N 1
ATOM 569 C CA . GLU A 1 71 ? 8.506 -5.986 1.721 1.00 94.62 71 GLU A CA 1
ATOM 570 C C . GLU A 1 71 ? 7.407 -4.951 1.992 1.00 94.62 71 GLU A C 1
ATOM 572 O O . GLU A 1 71 ? 7.247 -4.523 3.134 1.00 94.62 71 GLU A O 1
ATOM 577 N N . LEU A 1 72 ? 6.576 -4.605 0.998 1.00 93.44 72 LEU A N 1
ATOM 578 C CA . LEU A 1 72 ? 5.389 -3.771 1.226 1.00 93.44 72 LEU A CA 1
ATOM 579 C C . LEU A 1 72 ? 4.395 -4.449 2.174 1.00 93.44 72 LEU A C 1
ATOM 581 O O . LEU A 1 72 ? 3.877 -3.811 3.095 1.00 93.44 72 LEU A O 1
ATOM 585 N N . ILE A 1 73 ? 4.126 -5.738 1.961 1.00 92.81 73 ILE A N 1
ATOM 586 C CA . ILE A 1 73 ? 3.217 -6.507 2.816 1.00 92.81 73 ILE A CA 1
ATOM 587 C C . ILE A 1 73 ? 3.775 -6.578 4.241 1.00 92.81 73 ILE A C 1
ATOM 589 O O . ILE A 1 73 ? 3.045 -6.297 5.195 1.00 92.81 73 ILE A O 1
ATOM 593 N N . ASN A 1 74 ? 5.062 -6.895 4.390 1.00 93.38 74 ASN A N 1
ATOM 594 C CA . ASN A 1 74 ? 5.731 -6.973 5.688 1.00 93.38 74 ASN A CA 1
ATOM 595 C C . ASN A 1 74 ? 5.697 -5.629 6.415 1.00 93.38 74 ASN A C 1
ATOM 597 O O . ASN A 1 74 ? 5.267 -5.566 7.568 1.00 93.38 74 ASN A O 1
ATOM 601 N N . TYR A 1 75 ? 6.060 -4.545 5.729 1.00 93.19 75 TYR A N 1
ATOM 602 C CA . TYR A 1 75 ? 6.035 -3.198 6.286 1.00 93.19 75 TYR A CA 1
ATOM 603 C C . TYR A 1 75 ? 4.646 -2.838 6.836 1.00 93.19 75 TYR A C 1
ATOM 605 O O . TYR A 1 75 ? 4.511 -2.367 7.971 1.00 93.19 75 TYR A O 1
ATOM 613 N N . GLN A 1 76 ? 3.593 -3.114 6.066 1.00 91.38 76 GLN A N 1
ATOM 614 C CA . GLN A 1 76 ? 2.229 -2.742 6.441 1.00 91.38 76 GLN A CA 1
ATOM 615 C C . GLN A 1 76 ? 1.643 -3.649 7.525 1.00 91.38 76 GLN A C 1
ATOM 617 O O . GLN A 1 76 ? 0.904 -3.173 8.395 1.00 91.38 76 GLN A O 1
ATOM 622 N N . LEU A 1 77 ? 2.038 -4.925 7.562 1.00 91.81 77 LEU A N 1
ATOM 623 C CA . LEU A 1 77 ? 1.766 -5.809 8.693 1.00 91.81 77 LEU A CA 1
ATOM 624 C C . LEU A 1 77 ? 2.440 -5.299 9.971 1.00 91.81 77 LEU A C 1
ATOM 626 O O . LEU A 1 77 ? 1.777 -5.186 11.002 1.00 91.81 77 LEU A O 1
ATOM 630 N N . GLU A 1 78 ? 3.726 -4.947 9.920 1.00 93.00 78 GLU A N 1
ATOM 631 C CA . GLU A 1 78 ? 4.478 -4.440 11.072 1.00 93.00 78 GLU A CA 1
ATOM 632 C C . GLU A 1 78 ? 3.862 -3.160 11.643 1.00 93.00 78 GLU A C 1
ATOM 634 O O . GLU A 1 78 ? 3.645 -3.063 12.858 1.00 93.00 78 GLU A O 1
ATOM 639 N N . LYS A 1 79 ? 3.561 -2.178 10.782 1.00 91.56 79 LYS A N 1
ATOM 640 C CA . LYS A 1 79 ? 2.952 -0.912 11.211 1.00 91.56 79 LYS A CA 1
ATOM 641 C C . LYS A 1 79 ? 1.569 -1.133 11.812 1.00 91.56 79 LYS A C 1
ATOM 643 O O . LYS A 1 79 ? 1.281 -0.591 12.877 1.00 91.56 79 LYS A O 1
ATOM 648 N N . THR A 1 80 ? 0.740 -1.961 11.182 1.00 90.50 80 THR A N 1
ATOM 649 C CA . THR A 1 80 ? -0.618 -2.234 11.671 1.00 90.50 80 THR A CA 1
ATOM 650 C C . THR A 1 80 ? -0.592 -2.990 12.995 1.00 90.50 80 THR A C 1
ATOM 652 O O . THR A 1 80 ? -1.288 -2.620 13.937 1.00 90.50 80 THR A O 1
ATOM 655 N N . GLN A 1 81 ? 0.268 -4.002 13.136 1.00 90.44 81 GLN A N 1
ATOM 656 C CA . GLN A 1 81 ? 0.432 -4.705 14.410 1.00 90.44 81 GLN A CA 1
ATOM 657 C C . GLN A 1 81 ? 0.907 -3.767 15.523 1.00 90.44 81 GLN A C 1
ATOM 659 O O . GLN A 1 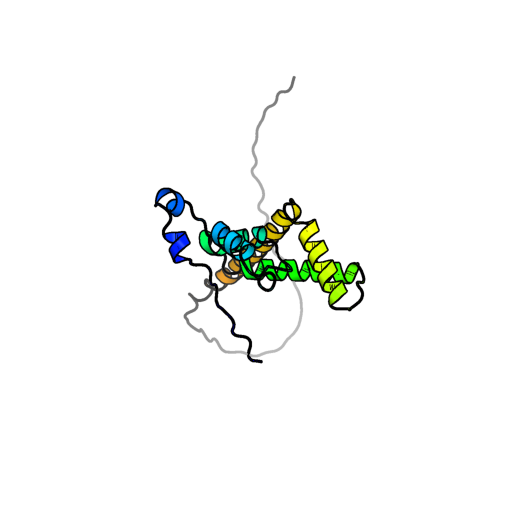81 ? 0.424 -3.861 16.652 1.00 90.44 81 GLN A O 1
ATOM 664 N N . ARG A 1 82 ? 1.841 -2.857 15.224 1.00 91.81 82 ARG A N 1
ATOM 665 C CA . ARG A 1 82 ? 2.306 -1.845 16.180 1.00 91.81 82 ARG A CA 1
ATOM 666 C C . ARG A 1 82 ? 1.166 -0.920 16.601 1.00 91.81 82 ARG A C 1
ATOM 668 O O . ARG A 1 82 ? 0.934 -0.764 17.796 1.00 91.81 82 ARG A O 1
ATOM 675 N N . TYR A 1 83 ? 0.412 -0.410 15.633 1.00 89.69 83 TYR A N 1
ATOM 676 C CA . TYR A 1 83 ? -0.752 0.442 15.854 1.00 89.69 83 TYR A CA 1
ATOM 677 C C . TYR A 1 83 ? -1.802 -0.214 16.765 1.00 89.69 83 TYR A C 1
ATOM 679 O O . TYR A 1 83 ? -2.232 0.375 17.758 1.00 89.69 83 TYR A O 1
ATOM 687 N N . LEU A 1 84 ? -2.161 -1.471 16.485 1.00 89.81 84 LEU A N 1
ATOM 688 C CA . LEU A 1 84 ? -3.133 -2.223 17.284 1.00 89.81 84 LEU A CA 1
ATOM 689 C C . LEU A 1 84 ? -2.642 -2.459 18.723 1.00 89.81 84 LEU A C 1
ATOM 691 O O . LEU A 1 84 ? -3.425 -2.351 19.672 1.00 89.81 84 LEU A O 1
ATOM 695 N N . ARG A 1 85 ? -1.343 -2.741 18.906 1.00 88.25 85 ARG A N 1
ATOM 696 C CA . ARG A 1 85 ? -0.730 -2.918 20.236 1.00 88.25 85 ARG A CA 1
ATOM 697 C C . ARG A 1 85 ? -0.718 -1.618 21.041 1.00 88.25 85 ARG A C 1
ATOM 699 O O . ARG A 1 85 ? -1.006 -1.649 22.236 1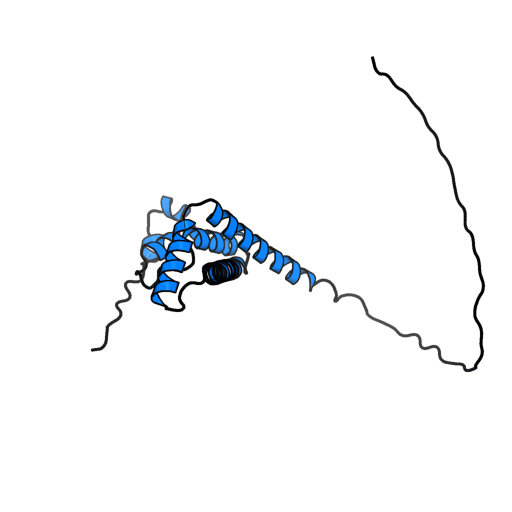.00 88.25 85 ARG A O 1
ATOM 706 N N . GLU A 1 86 ? -0.403 -0.490 20.407 1.00 90.38 86 GLU A N 1
ATOM 707 C CA . GLU A 1 86 ? -0.356 0.828 21.055 1.00 90.38 86 GLU A CA 1
ATOM 708 C C . GLU A 1 86 ? -1.745 1.303 21.494 1.00 90.38 86 GLU A C 1
ATOM 710 O O . GLU A 1 86 ? -1.909 1.785 22.617 1.00 90.38 86 GLU A O 1
ATOM 715 N N . ARG A 1 87 ? -2.763 1.095 20.651 1.00 84.06 87 ARG A N 1
ATOM 716 C CA . ARG A 1 87 ? -4.151 1.491 20.932 1.00 84.06 87 ARG A CA 1
ATOM 717 C C . ARG A 1 87 ? -4.856 0.573 21.943 1.00 84.06 87 ARG A C 1
ATOM 719 O O . ARG A 1 87 ? -5.936 0.919 22.413 1.00 84.06 87 ARG A O 1
ATOM 726 N N . ARG A 1 88 ? -4.231 -0.557 22.317 1.00 81.06 88 ARG A N 1
ATOM 727 C CA . ARG A 1 88 ? -4.775 -1.587 23.226 1.00 81.06 88 ARG A CA 1
ATOM 728 C C . ARG A 1 88 ? -6.198 -1.997 22.839 1.00 81.06 88 ARG A C 1
ATOM 730 O O . ARG A 1 88 ? -7.098 -2.011 23.676 1.00 81.06 88 ARG A O 1
ATOM 737 N N . VAL A 1 89 ? -6.386 -2.290 21.555 1.00 79.31 89 VAL A N 1
ATOM 738 C CA . VAL A 1 89 ? -7.678 -2.726 21.012 1.00 79.31 89 VAL A CA 1
ATOM 739 C C . VAL A 1 89 ? -8.115 -4.014 21.714 1.00 79.31 89 VAL A C 1
ATOM 741 O O . VAL A 1 89 ? -7.287 -4.874 22.027 1.00 79.31 89 VAL A O 1
ATOM 744 N N . GLU A 1 90 ? -9.413 -4.142 21.984 1.00 82.38 90 GLU A N 1
ATOM 745 C CA . GLU A 1 90 ? -9.983 -5.392 22.483 1.00 82.38 90 GLU A CA 1
AT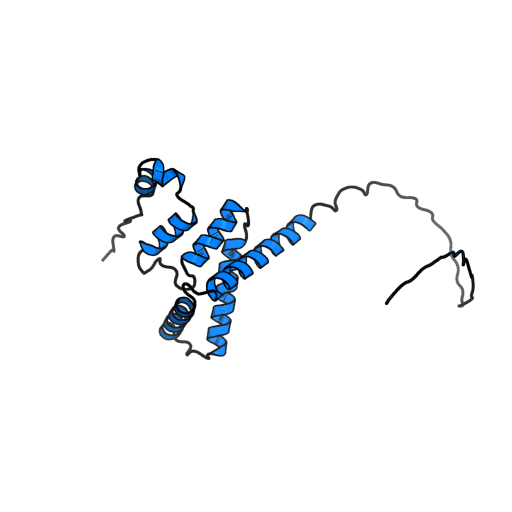OM 746 C C . GLU A 1 90 ? -9.657 -6.531 21.510 1.00 82.38 90 GLU A C 1
ATOM 748 O O . GLU A 1 90 ? -9.802 -6.386 20.299 1.00 82.38 90 GLU A O 1
ATOM 753 N N . ALA A 1 91 ? -9.210 -7.673 22.035 1.00 80.44 91 ALA A N 1
ATOM 754 C CA . ALA A 1 91 ? -8.776 -8.815 21.230 1.00 80.44 91 ALA A CA 1
ATOM 755 C C . ALA A 1 91 ? -9.961 -9.623 20.661 1.00 80.44 91 ALA A C 1
ATOM 757 O O . ALA A 1 91 ? -9.988 -10.850 20.747 1.00 80.44 91 ALA A O 1
ATOM 758 N N . THR A 1 92 ? -10.965 -8.932 20.125 1.00 89.19 92 THR A N 1
ATOM 759 C CA . THR A 1 92 ? -12.091 -9.510 19.391 1.00 89.19 92 THR A CA 1
ATOM 760 C C . THR A 1 92 ? -11.887 -9.271 17.898 1.00 89.19 92 THR A C 1
ATOM 762 O O . THR A 1 92 ? -11.466 -8.194 17.481 1.00 89.19 92 THR A O 1
ATOM 765 N N . GLU A 1 93 ? -12.175 -10.287 17.083 1.00 85.88 93 GLU A N 1
ATOM 766 C CA . GLU A 1 93 ? -11.974 -10.254 15.626 1.00 85.88 93 GLU A CA 1
ATOM 767 C C . GLU A 1 93 ? -12.676 -9.054 14.980 1.00 85.88 93 GLU A C 1
ATOM 769 O O . GLU A 1 93 ? -12.056 -8.286 14.253 1.00 85.88 93 GLU A O 1
ATOM 774 N N . GLU A 1 94 ? -13.934 -8.812 15.355 1.00 87.62 94 GLU A N 1
ATOM 775 C CA . GLU A 1 94 ? -14.734 -7.695 14.843 1.00 87.62 94 GLU A CA 1
ATOM 776 C C . GLU A 1 94 ? -14.090 -6.326 15.117 1.00 87.62 94 GLU A C 1
ATOM 778 O O . GLU A 1 94 ? -14.110 -5.450 14.252 1.00 87.62 94 GLU A O 1
ATOM 783 N N . LYS A 1 95 ? -13.492 -6.133 16.302 1.00 88.31 95 LYS A N 1
ATOM 784 C CA . LYS A 1 95 ? -12.836 -4.869 16.671 1.00 88.31 95 LYS A CA 1
ATOM 785 C C . LYS A 1 95 ? -11.498 -4.693 15.975 1.00 88.31 95 LYS A C 1
ATOM 787 O O . LYS A 1 95 ? -11.168 -3.580 15.573 1.00 88.31 95 LYS A O 1
ATOM 792 N N . ILE A 1 96 ? -10.748 -5.778 15.811 1.00 88.88 96 ILE A N 1
ATOM 793 C CA . ILE A 1 96 ? -9.486 -5.769 15.072 1.00 88.88 96 ILE A CA 1
ATOM 794 C C . ILE A 1 96 ? -9.750 -5.423 13.603 1.00 88.88 96 ILE A C 1
ATOM 796 O O . ILE A 1 96 ? -9.110 -4.520 13.070 1.00 88.88 96 ILE A O 1
ATOM 800 N N . ASP A 1 97 ? -10.733 -6.062 12.975 1.00 87.38 97 ASP A N 1
ATOM 801 C CA . ASP A 1 97 ? -11.112 -5.798 11.586 1.00 87.38 97 ASP A CA 1
ATOM 802 C C . ASP A 1 97 ? -11.601 -4.364 11.362 1.00 87.38 97 ASP A C 1
ATOM 804 O O . ASP A 1 97 ? -11.306 -3.754 10.330 1.00 87.38 97 ASP A O 1
ATOM 808 N N . GLU A 1 98 ? -12.372 -3.825 12.310 1.00 88.56 98 GLU A N 1
ATOM 809 C CA . GLU A 1 98 ? -12.851 -2.444 12.275 1.00 88.56 98 GLU A CA 1
ATOM 810 C C . GLU A 1 98 ? -11.678 -1.454 12.345 1.00 88.56 98 GLU A C 1
ATOM 812 O O . GLU A 1 98 ? -11.593 -0.537 11.526 1.00 88.56 98 GLU A O 1
ATOM 817 N N . GLU A 1 99 ? -10.733 -1.674 13.260 1.00 89.50 99 GLU A N 1
ATOM 818 C CA . GLU A 1 99 ? -9.555 -0.819 13.420 1.00 89.50 99 GLU A CA 1
ATOM 819 C C . GLU A 1 99 ? -8.578 -0.921 12.246 1.00 89.50 99 GLU A C 1
ATOM 821 O O . GLU A 1 99 ? -8.044 0.099 11.816 1.00 89.50 99 GLU A O 1
ATOM 826 N N . ILE A 1 100 ? -8.379 -2.110 11.666 1.00 90.12 100 ILE A N 1
ATOM 827 C CA . ILE A 1 100 ? -7.551 -2.280 10.461 1.00 90.12 100 ILE A CA 1
ATOM 828 C C . ILE A 1 100 ? -8.138 -1.475 9.297 1.00 90.12 100 ILE A C 1
ATOM 830 O O . ILE A 1 100 ? -7.408 -0.751 8.617 1.00 90.12 100 ILE A O 1
ATOM 834 N N . ARG A 1 101 ? -9.461 -1.545 9.086 1.00 88.56 101 ARG A N 1
ATOM 835 C CA . ARG A 1 101 ? -10.128 -0.762 8.033 1.00 88.56 101 ARG A CA 1
ATOM 836 C C . ARG A 1 101 ? -10.003 0.734 8.280 1.00 88.56 101 ARG A C 1
ATOM 838 O O . ARG A 1 101 ? -9.671 1.460 7.350 1.00 88.56 101 ARG A O 1
ATOM 845 N N . GLN A 1 102 ? -10.227 1.190 9.514 1.00 88.31 102 GLN A N 1
ATOM 846 C CA . GLN A 1 102 ? -10.064 2.603 9.869 1.00 88.31 102 GLN A CA 1
ATOM 847 C C . GLN A 1 102 ? -8.625 3.077 9.650 1.00 88.31 102 GLN A C 1
ATOM 849 O O . GLN A 1 102 ? -8.414 4.149 9.087 1.00 88.31 102 GLN A O 1
ATOM 854 N N . PHE A 1 103 ? -7.639 2.271 10.045 1.00 88.62 103 PHE A N 1
ATOM 855 C CA . PHE A 1 103 ? -6.226 2.579 9.862 1.00 88.62 103 PHE A CA 1
ATOM 856 C C . PHE A 1 103 ? -5.863 2.704 8.380 1.00 88.62 103 PHE A C 1
ATOM 858 O O . PHE A 1 103 ? -5.294 3.719 7.981 1.00 88.62 103 PHE A O 1
ATOM 865 N N . ARG A 1 104 ? -6.274 1.745 7.542 1.00 89.38 104 ARG A N 1
ATOM 866 C CA . ARG A 1 104 ? -6.088 1.818 6.086 1.00 89.38 104 ARG A CA 1
ATOM 867 C C . ARG A 1 104 ? -6.784 3.044 5.489 1.00 89.38 104 ARG A C 1
ATOM 869 O O . ARG A 1 104 ? -6.175 3.804 4.740 1.00 89.38 104 ARG A O 1
ATOM 876 N N . ASP A 1 105 ? -8.056 3.256 5.823 1.00 87.06 105 ASP A N 1
ATOM 877 C CA . ASP A 1 105 ? -8.859 4.337 5.244 1.00 87.06 105 ASP A CA 1
ATOM 878 C C . ASP A 1 105 ? -8.354 5.723 5.663 1.00 87.06 105 ASP A C 1
ATOM 880 O O . ASP A 1 105 ? -8.471 6.667 4.884 1.00 87.06 105 ASP A O 1
ATOM 884 N N . SER A 1 106 ? -7.736 5.844 6.845 1.00 86.44 106 SER A N 1
ATOM 885 C CA . SER A 1 106 ? -7.130 7.095 7.320 1.00 86.44 106 SER A CA 1
ATOM 886 C C . SER A 1 106 ? -5.933 7.560 6.484 1.00 86.44 106 SER A C 1
ATOM 888 O O . SER A 1 106 ? -5.638 8.754 6.454 1.00 86.44 106 SER A O 1
ATOM 890 N N . LYS A 1 107 ? -5.277 6.634 5.777 1.00 83.44 107 LYS A N 1
ATOM 891 C CA . LYS A 1 107 ? -4.083 6.894 4.958 1.00 83.44 107 LYS A CA 1
ATOM 892 C C . LYS A 1 107 ? -4.359 6.878 3.464 1.00 83.44 107 LYS A C 1
ATOM 894 O O . LYS A 1 107 ? -3.524 7.293 2.673 1.00 83.44 107 LYS A O 1
ATOM 899 N N . ARG A 1 108 ? -5.540 6.418 3.064 1.00 85.25 108 ARG A N 1
ATOM 900 C CA . ARG A 1 108 ? -5.896 6.277 1.657 1.00 85.25 108 ARG A CA 1
ATOM 901 C C . ARG A 1 108 ? -5.872 7.632 0.945 1.00 85.25 108 ARG A C 1
ATOM 903 O O . ARG A 1 108 ? -6.610 8.544 1.320 1.00 85.25 108 ARG A O 1
ATOM 910 N N . ASN A 1 109 ? -5.105 7.727 -0.138 1.00 81.69 109 ASN A N 1
ATOM 911 C CA . ASN A 1 109 ? -4.849 8.951 -0.906 1.00 81.69 109 ASN A CA 1
ATOM 912 C C . ASN A 1 109 ? -4.135 10.060 -0.107 1.00 81.69 109 ASN A C 1
ATOM 914 O O . ASN A 1 109 ? -4.312 11.243 -0.412 1.00 81.69 109 ASN A O 1
ATOM 918 N N . THR A 1 110 ? -3.365 9.715 0.927 1.00 87.75 110 THR A N 1
ATOM 919 C CA . THR A 1 110 ? -2.529 10.681 1.653 1.00 87.75 110 THR A CA 1
ATOM 920 C C . THR A 1 110 ? -1.057 10.527 1.273 1.00 87.75 110 THR A C 1
ATOM 922 O O . THR A 1 110 ? -0.647 9.526 0.692 1.00 87.75 110 THR A O 1
ATOM 925 N N . ALA A 1 111 ? -0.240 11.529 1.610 1.00 87.69 111 ALA A N 1
ATOM 926 C CA . ALA A 1 111 ? 1.209 11.438 1.431 1.00 87.69 111 ALA A CA 1
ATOM 927 C C . ALA A 1 111 ? 1.833 10.319 2.285 1.00 87.69 111 ALA A C 1
ATOM 929 O O . ALA A 1 111 ? 2.835 9.746 1.876 1.00 87.69 111 ALA A O 1
ATOM 930 N N . GLU A 1 112 ? 1.216 9.969 3.423 1.00 87.44 112 GLU A N 1
ATOM 931 C CA . GLU A 1 112 ? 1.701 8.878 4.276 1.00 87.44 112 GLU A CA 1
ATOM 932 C C . GLU A 1 112 ? 1.674 7.542 3.524 1.00 87.44 112 GLU A C 1
ATOM 934 O O . GLU A 1 112 ? 2.636 6.791 3.599 1.00 87.44 112 GLU A O 1
ATOM 939 N N . GLU A 1 113 ? 0.623 7.259 2.748 1.00 88.00 113 GLU A N 1
ATOM 940 C CA . GLU A 1 113 ? 0.564 6.046 1.920 1.00 88.00 113 GLU A CA 1
ATOM 941 C C . GLU A 1 113 ? 1.734 5.979 0.928 1.00 88.00 113 GLU A C 1
ATOM 943 O O . GLU A 1 113 ? 2.369 4.936 0.767 1.00 88.00 113 GLU A O 1
ATOM 948 N N . ASP A 1 114 ? 2.046 7.100 0.279 1.00 88.75 114 ASP A N 1
ATOM 949 C CA . ASP A 1 114 ? 3.134 7.170 -0.692 1.00 88.75 114 ASP A CA 1
ATOM 950 C C . ASP A 1 114 ? 4.511 7.019 -0.030 1.00 88.75 114 ASP A C 1
ATOM 952 O O . ASP A 1 114 ? 5.388 6.358 -0.591 1.00 88.75 114 ASP A O 1
ATOM 956 N N . GLU A 1 115 ? 4.691 7.582 1.164 1.00 91.06 115 GLU A N 1
ATOM 957 C CA . GLU A 1 115 ? 5.897 7.422 1.980 1.00 91.06 115 GLU A CA 1
ATOM 958 C C . GLU A 1 115 ? 6.084 5.967 2.430 1.00 91.06 115 GLU A C 1
ATOM 960 O O . GLU A 1 115 ? 7.172 5.418 2.275 1.00 91.06 115 GLU A O 1
ATOM 965 N N . GLU A 1 116 ? 5.030 5.306 2.913 1.00 89.69 116 GLU A N 1
ATOM 966 C CA . GLU A 1 116 ? 5.077 3.901 3.347 1.00 89.69 116 GLU A CA 1
ATOM 967 C C . GLU A 1 116 ? 5.473 2.966 2.202 1.00 89.69 116 GLU A C 1
ATOM 969 O O . GLU A 1 116 ? 6.313 2.077 2.366 1.00 89.69 116 GLU A O 1
ATOM 974 N N . VAL A 1 117 ? 4.910 3.200 1.015 1.00 90.38 117 VAL A N 1
ATOM 975 C CA . VAL A 1 117 ? 5.257 2.448 -0.192 1.00 90.38 117 VAL A CA 1
ATOM 976 C C . VAL A 1 117 ? 6.716 2.686 -0.574 1.00 90.38 117 VAL A C 1
ATOM 978 O O . VAL A 1 117 ? 7.438 1.732 -0.864 1.00 90.38 117 VAL A O 1
ATOM 981 N N . GLN A 1 118 ? 7.185 3.936 -0.542 1.00 91.25 118 GLN A N 1
ATOM 982 C CA . GLN A 1 118 ? 8.587 4.249 -0.823 1.00 91.25 118 GLN A CA 1
ATOM 983 C C . GLN A 1 118 ? 9.541 3.614 0.190 1.00 91.25 118 GLN A C 1
ATOM 985 O O . GLN A 1 118 ? 10.564 3.063 -0.215 1.00 91.25 118 GLN A O 1
ATOM 990 N N . GLU A 1 119 ? 9.216 3.646 1.482 1.00 93.06 119 GLU A N 1
ATOM 991 C CA . GLU A 1 119 ? 10.022 3.011 2.525 1.00 93.06 119 GLU A CA 1
ATOM 992 C C . GLU A 1 119 ? 10.138 1.500 2.306 1.00 93.06 119 GLU A C 1
ATOM 994 O O . GLU A 1 119 ? 11.244 0.959 2.373 1.00 93.06 119 GLU A O 1
ATOM 999 N N . ALA A 1 120 ? 9.033 0.826 1.979 1.00 92.12 120 ALA A N 1
ATOM 1000 C CA . ALA A 1 120 ? 9.047 -0.595 1.648 1.00 92.12 120 ALA A CA 1
ATOM 1001 C C . ALA A 1 120 ? 9.926 -0.900 0.423 1.00 92.12 120 ALA A C 1
ATOM 1003 O O . ALA A 1 120 ? 10.737 -1.824 0.446 1.00 92.12 120 ALA A O 1
ATOM 1004 N N . ILE A 1 121 ? 9.845 -0.081 -0.628 1.00 91.62 121 ILE A N 1
ATOM 1005 C CA . ILE A 1 121 ? 10.686 -0.232 -1.825 1.00 91.62 121 ILE A CA 1
ATOM 1006 C C . ILE A 1 121 ? 12.170 -0.012 -1.496 1.00 91.62 121 ILE A C 1
ATOM 1008 O O . ILE A 1 121 ? 13.034 -0.715 -2.019 1.00 91.62 121 ILE A O 1
ATOM 1012 N N . ILE A 1 122 ? 12.498 0.959 -0.638 1.00 91.88 122 ILE A N 1
ATOM 1013 C CA . ILE A 1 122 ? 13.879 1.205 -0.195 1.00 91.88 122 ILE A CA 1
ATOM 1014 C C . ILE A 1 122 ? 14.419 -0.011 0.562 1.00 91.88 122 ILE A C 1
ATOM 1016 O O . ILE A 1 122 ? 15.563 -0.413 0.335 1.00 91.88 122 ILE A O 1
ATOM 1020 N N . ARG A 1 123 ? 13.603 -0.622 1.428 1.00 92.31 123 ARG A N 1
ATOM 1021 C CA . ARG A 1 123 ? 13.966 -1.860 2.128 1.00 92.31 123 ARG A CA 1
ATOM 1022 C C . ARG A 1 123 ? 14.180 -3.012 1.145 1.00 92.31 123 ARG A C 1
ATOM 1024 O O . ARG A 1 123 ? 15.232 -3.643 1.207 1.00 92.31 123 ARG A O 1
ATOM 1031 N N . ALA A 1 124 ? 13.285 -3.204 0.175 1.00 90.19 124 ALA A N 1
ATOM 1032 C CA . ALA A 1 124 ? 13.440 -4.209 -0.881 1.00 90.19 124 ALA A CA 1
ATOM 1033 C C . ALA A 1 124 ? 14.757 -4.023 -1.661 1.00 90.19 124 ALA A C 1
ATOM 1035 O O . ALA A 1 124 ? 15.533 -4.961 -1.836 1.00 90.19 124 ALA A O 1
ATOM 1036 N N . LYS A 1 125 ? 15.096 -2.781 -2.022 1.00 88.81 125 LYS A N 1
ATOM 1037 C CA . LYS A 1 125 ? 16.367 -2.447 -2.690 1.00 88.81 125 LYS A CA 1
ATOM 1038 C C . LYS A 1 125 ? 17.596 -2.764 -1.842 1.00 88.81 125 LYS A C 1
ATOM 1040 O O . LYS A 1 125 ? 18.639 -3.142 -2.378 1.00 88.81 125 LYS A O 1
ATOM 1045 N N . ALA A 1 126 ? 17.500 -2.639 -0.520 1.00 88.00 126 ALA A N 1
ATOM 1046 C CA . ALA A 1 126 ? 18.591 -3.007 0.378 1.00 88.00 126 ALA A CA 1
ATOM 1047 C C . ALA A 1 126 ? 18.872 -4.523 0.366 1.00 88.00 126 ALA A C 1
ATOM 1049 O O . ALA A 1 126 ? 20.030 -4.927 0.504 1.00 88.00 126 ALA A O 1
ATOM 1050 N N . HIS A 1 127 ? 17.857 -5.364 0.135 1.00 79.62 127 HIS A N 1
ATOM 1051 C CA . HIS A 1 127 ? 18.039 -6.814 -0.001 1.00 79.62 127 HIS A CA 1
ATOM 1052 C C . HIS A 1 127 ? 18.865 -7.186 -1.240 1.00 79.62 127 HIS A C 1
ATOM 1054 O O . HIS A 1 127 ? 19.742 -8.053 -1.158 1.00 79.62 127 HIS A O 1
ATOM 1060 N N . ARG A 1 128 ? 18.708 -6.449 -2.346 1.00 73.31 128 ARG A N 1
ATOM 1061 C CA . ARG A 1 128 ? 19.534 -6.610 -3.553 1.00 73.31 128 ARG A CA 1
ATOM 1062 C C . ARG A 1 128 ? 21.023 -6.376 -3.285 1.00 73.31 128 ARG A C 1
ATOM 1064 O O . ARG A 1 128 ? 21.850 -7.184 -3.701 1.00 73.31 128 ARG A O 1
ATOM 1071 N N . GLY A 1 129 ? 21.369 -5.317 -2.548 1.00 60.03 129 GLY A N 1
ATOM 1072 C CA . GLY A 1 129 ? 22.766 -4.985 -2.228 1.00 60.03 129 GLY A CA 1
ATOM 1073 C C . GLY A 1 129 ? 23.488 -6.060 -1.406 1.00 60.03 129 GLY A C 1
ATOM 1074 O O . GLY A 1 129 ? 24.700 -6.213 -1.520 1.00 60.03 129 GLY A O 1
ATOM 1075 N N . ARG A 1 130 ? 22.742 -6.845 -0.621 1.00 57.66 130 ARG A N 1
ATOM 1076 C CA . ARG A 1 130 ? 23.273 -7.972 0.159 1.00 57.66 130 ARG A CA 1
ATOM 1077 C C . ARG A 1 130 ? 23.377 -9.268 -0.650 1.00 57.66 130 ARG A C 1
ATOM 1079 O O . ARG A 1 130 ? 24.216 -10.109 -0.339 1.00 57.66 130 ARG A O 1
ATOM 1086 N N . SER A 1 131 ? 22.534 -9.447 -1.667 1.00 53.38 131 SER A N 1
ATOM 1087 C CA . SER A 1 131 ? 22.587 -10.620 -2.546 1.00 53.38 131 SER A CA 1
ATOM 1088 C C . SER A 1 131 ? 23.703 -10.530 -3.594 1.00 53.38 131 SER A C 1
ATOM 1090 O O . SER A 1 131 ? 24.193 -11.572 -4.024 1.00 53.38 131 SER A O 1
ATOM 1092 N N . ASP A 1 132 ? 24.105 -9.324 -4.006 1.00 51.28 132 ASP A N 1
ATOM 1093 C CA . ASP A 1 132 ? 25.156 -9.123 -5.019 1.00 51.28 132 ASP A CA 1
ATOM 1094 C C . ASP A 1 132 ? 26.578 -9.178 -4.422 1.00 51.28 132 ASP A C 1
ATOM 1096 O O . ASP A 1 132 ? 27.541 -9.519 -5.101 1.00 51.28 132 ASP A O 1
ATOM 1100 N N . SER A 1 133 ? 26.722 -8.955 -3.110 1.00 50.38 133 SER A N 1
ATOM 1101 C CA . SER A 1 133 ? 28.007 -9.044 -2.396 1.00 50.38 133 SER A CA 1
ATOM 1102 C C . SER A 1 133 ? 28.525 -10.473 -2.164 1.00 50.38 133 SER A C 1
ATOM 1104 O O . SER A 1 133 ? 29.557 -10.642 -1.526 1.00 50.38 133 SER A O 1
ATOM 1106 N N . VAL A 1 134 ? 27.820 -11.510 -2.632 1.00 52.34 134 VAL A N 1
ATOM 1107 C CA . VAL A 1 134 ? 28.189 -12.932 -2.431 1.00 52.34 134 VAL A CA 1
ATOM 1108 C C . VAL A 1 134 ? 28.763 -13.563 -3.713 1.00 52.34 134 VAL A C 1
ATOM 1110 O O . VAL A 1 134 ? 28.879 -14.779 -3.807 1.00 52.34 134 VAL A O 1
ATOM 1113 N N . ARG A 1 135 ? 29.100 -12.766 -4.738 1.00 51.22 135 ARG A N 1
ATOM 1114 C CA . ARG A 1 135 ? 29.584 -13.278 -6.038 1.00 51.22 135 ARG A CA 1
ATOM 1115 C C . ARG A 1 135 ? 31.018 -12.892 -6.415 1.00 51.22 135 ARG A C 1
ATOM 1117 O O . ARG A 1 135 ? 31.411 -13.198 -7.535 1.00 51.22 135 ARG A O 1
ATOM 1124 N N . ASP A 1 136 ? 31.798 -12.290 -5.515 1.00 48.19 136 ASP A N 1
ATOM 1125 C CA . ASP A 1 136 ? 33.152 -11.794 -5.839 1.00 48.19 136 ASP A CA 1
ATOM 1126 C C . ASP A 1 136 ? 34.260 -12.255 -4.867 1.00 48.19 136 ASP A C 1
ATOM 1128 O O . ASP A 1 136 ? 35.231 -11.539 -4.662 1.00 48.19 136 ASP A O 1
ATOM 1132 N N . ASP A 1 137 ? 34.137 -13.439 -4.252 1.00 47.06 137 ASP A N 1
ATOM 1133 C CA . ASP A 1 137 ? 35.194 -13.999 -3.379 1.00 47.06 137 ASP A CA 1
ATOM 1134 C C . ASP A 1 137 ? 35.497 -15.477 -3.675 1.00 47.06 137 ASP A C 1
ATOM 1136 O O . ASP A 1 137 ? 35.635 -16.282 -2.765 1.00 47.06 137 ASP A O 1
ATOM 1140 N N . ASP A 1 138 ? 35.542 -15.873 -4.952 1.00 47.38 138 ASP A N 1
ATOM 1141 C CA . ASP A 1 138 ? 35.819 -17.280 -5.302 1.00 47.38 138 ASP A CA 1
ATOM 1142 C C . ASP A 1 138 ? 36.708 -17.455 -6.544 1.00 47.38 138 ASP A C 1
ATOM 1144 O O . ASP A 1 138 ? 36.592 -18.426 -7.292 1.00 47.38 138 ASP A O 1
ATOM 1148 N N . ILE A 1 139 ? 37.626 -16.513 -6.794 1.00 51.16 139 ILE A N 1
ATOM 1149 C CA . ILE A 1 139 ? 38.704 -16.712 -7.771 1.00 51.16 139 ILE A CA 1
ATOM 1150 C C . ILE A 1 139 ? 40.001 -16.121 -7.205 1.00 51.16 139 ILE A C 1
ATOM 1152 O O . ILE A 1 139 ? 40.081 -14.923 -6.960 1.00 51.16 139 ILE A O 1
ATOM 1156 N N . LEU A 1 140 ? 41.022 -16.981 -7.097 1.00 51.19 140 LEU A N 1
ATOM 1157 C CA . LEU A 1 140 ? 42.430 -16.748 -6.724 1.00 51.19 140 LEU A CA 1
ATOM 1158 C C . LEU A 1 140 ? 42.840 -17.138 -5.291 1.00 51.19 140 LEU A C 1
ATOM 1160 O O . LEU A 1 140 ? 43.337 -16.322 -4.519 1.00 51.19 140 LEU A O 1
ATOM 1164 N N . SER A 1 141 ? 42.818 -18.438 -4.996 1.00 46.81 141 SER A N 1
ATOM 1165 C CA . SER A 1 141 ? 43.912 -19.015 -4.205 1.00 46.81 141 SER A CA 1
ATOM 1166 C C . SER A 1 141 ? 44.209 -20.436 -4.675 1.00 46.81 141 SER A C 1
ATOM 1168 O O . SER A 1 141 ? 43.587 -21.390 -4.220 1.00 46.81 141 SER A O 1
ATOM 1170 N N . ASP A 1 142 ? 45.135 -20.554 -5.629 1.00 41.31 142 ASP A N 1
ATOM 1171 C CA . ASP A 1 142 ? 45.712 -21.830 -6.053 1.00 41.31 142 ASP A CA 1
ATOM 1172 C C . ASP A 1 142 ? 47.244 -21.769 -5.892 1.00 41.31 142 ASP A C 1
ATOM 1174 O O . ASP A 1 142 ? 47.927 -21.094 -6.661 1.00 41.31 142 ASP A O 1
ATOM 1178 N N . GLU A 1 143 ? 47.704 -22.451 -4.833 1.00 42.34 143 GLU A N 1
ATOM 1179 C CA . GLU A 1 143 ? 49.004 -23.123 -4.602 1.00 42.34 143 GLU A CA 1
ATOM 1180 C C . GLU A 1 143 ? 50.361 -22.366 -4.589 1.00 42.34 143 GLU A C 1
ATOM 1182 O O . GLU A 1 143 ? 50.498 -21.286 -5.161 1.00 42.34 143 GLU A O 1
ATOM 1187 N N . PRO A 1 144 ? 51.449 -22.963 -4.025 1.00 47.00 144 PRO A N 1
ATOM 1188 C CA . PRO A 1 144 ? 51.554 -24.096 -3.087 1.00 47.00 144 PRO A CA 1
ATOM 1189 C C . PRO A 1 144 ? 52.454 -23.830 -1.855 1.00 47.00 144 PRO A C 1
ATOM 1191 O O . PRO A 1 144 ? 53.122 -22.811 -1.710 1.00 47.00 144 PRO A O 1
ATOM 1194 N N . ALA A 1 145 ? 52.439 -24.821 -0.964 1.00 47.03 145 ALA A N 1
ATOM 1195 C CA . ALA A 1 145 ? 53.193 -24.958 0.274 1.00 47.03 145 ALA A CA 1
ATOM 1196 C C . ALA A 1 145 ? 54.724 -24.852 0.140 1.00 47.03 145 ALA A C 1
ATOM 1198 O O . ALA A 1 145 ? 55.308 -25.493 -0.727 1.00 47.03 145 ALA A O 1
ATOM 1199 N N . ASP A 1 146 ? 55.357 -24.214 1.131 1.00 41.78 146 ASP A N 1
ATOM 1200 C CA . ASP A 1 146 ? 56.730 -24.523 1.537 1.00 41.78 146 ASP A CA 1
ATOM 1201 C C . ASP A 1 146 ? 56.768 -24.825 3.039 1.00 41.78 146 ASP A C 1
ATOM 1203 O O . ASP A 1 146 ? 56.574 -23.974 3.909 1.00 41.78 146 ASP A O 1
ATOM 1207 N N . ILE A 1 147 ? 56.985 -26.106 3.315 1.00 45.47 147 ILE A N 1
ATOM 1208 C CA . ILE A 1 147 ? 57.204 -26.697 4.626 1.00 45.47 147 ILE A CA 1
ATOM 1209 C C . ILE A 1 147 ? 58.682 -26.472 4.965 1.00 45.47 147 ILE A C 1
ATOM 1211 O O . ILE A 1 147 ? 59.551 -27.019 4.290 1.00 45.47 147 ILE A O 1
ATOM 1215 N N . ALA A 1 148 ? 58.980 -25.718 6.023 1.00 44.00 148 ALA A N 1
ATOM 1216 C CA . ALA A 1 148 ? 60.299 -25.724 6.651 1.00 44.00 148 ALA A CA 1
ATOM 1217 C C . ALA A 1 148 ? 60.145 -26.080 8.132 1.00 44.00 148 ALA A C 1
ATOM 1219 O O . ALA A 1 148 ? 59.459 -25.404 8.897 1.00 44.00 148 ALA A O 1
ATOM 1220 N N . VAL A 1 149 ? 60.738 -27.218 8.472 1.00 45.28 149 VAL A N 1
ATOM 1221 C CA . VAL A 1 149 ? 60.693 -27.928 9.749 1.00 45.28 149 VAL A CA 1
ATOM 1222 C C . VAL A 1 149 ? 61.921 -27.530 10.588 1.00 45.28 149 VAL A C 1
ATOM 1224 O O . VAL A 1 149 ? 62.953 -27.189 10.014 1.00 45.28 149 VAL A O 1
ATOM 1227 N N . GLU A 1 150 ? 61.807 -27.694 11.916 1.00 39.16 150 GLU A N 1
ATOM 1228 C CA . GLU A 1 150 ? 62.879 -27.739 12.948 1.00 39.16 150 GLU A CA 1
ATOM 1229 C C . GLU A 1 150 ? 63.369 -26.351 13.439 1.00 39.16 150 GLU A C 1
ATOM 1231 O O . GLU A 1 150 ? 63.526 -25.426 12.657 1.00 39.16 150 GLU A O 1
ATOM 1236 N N . SER A 1 151 ? 63.602 -26.059 14.725 1.00 36.94 151 SER A N 1
ATOM 1237 C CA . SER A 1 151 ? 64.083 -26.870 15.847 1.00 36.94 151 SER A CA 1
ATOM 1238 C C . SER A 1 151 ? 63.828 -26.157 17.198 1.00 36.94 151 SER A C 1
ATOM 1240 O O . SER A 1 151 ? 63.595 -24.952 17.242 1.00 36.94 151 SER A O 1
ATOM 1242 N N . ASP A 1 152 ? 63.906 -26.958 18.257 1.00 42.47 152 ASP A N 1
ATOM 1243 C CA . ASP A 1 152 ? 63.633 -26.794 19.694 1.00 42.47 152 ASP A CA 1
ATOM 1244 C C . ASP A 1 152 ? 64.330 -25.632 20.461 1.00 42.47 152 ASP A C 1
ATOM 1246 O O . ASP A 1 152 ? 65.288 -25.035 19.970 1.00 42.47 152 ASP A O 1
ATOM 1250 N N . GLU A 1 153 ? 63.886 -25.445 21.717 1.00 41.16 153 GLU A N 1
ATOM 1251 C CA . GLU A 1 153 ? 64.553 -24.837 22.896 1.00 41.16 153 GLU A CA 1
ATOM 1252 C C . GLU A 1 153 ? 63.991 -23.524 23.508 1.00 41.16 153 GLU A C 1
ATOM 1254 O O . GLU A 1 153 ? 63.728 -22.493 22.888 1.00 41.16 153 GLU A O 1
ATOM 1259 N N . GLU A 1 154 ? 63.858 -23.630 24.827 1.00 40.47 154 GLU A N 1
ATOM 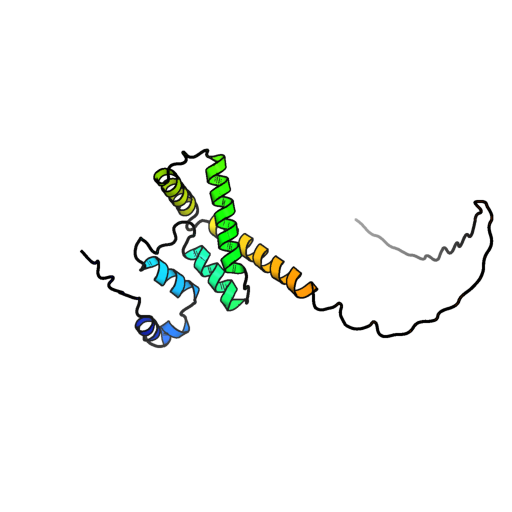1260 C CA . GLU A 1 154 ? 63.361 -22.761 25.890 1.00 40.47 154 GLU A CA 1
ATOM 1261 C C . GLU A 1 154 ? 64.181 -21.467 26.115 1.00 40.47 154 GLU A C 1
ATOM 1263 O O . GLU A 1 154 ? 65.407 -21.509 26.073 1.00 40.47 154 GLU A O 1
ATOM 1268 N N . SER A 1 155 ? 63.523 -20.337 26.456 1.00 37.97 155 SER A N 1
ATOM 1269 C CA . SER A 1 155 ? 63.920 -19.362 27.517 1.00 37.97 155 SER A CA 1
ATOM 1270 C C . SER A 1 155 ? 63.547 -17.884 27.256 1.00 37.97 155 SER A C 1
ATOM 1272 O O . SER A 1 155 ? 64.078 -17.218 26.380 1.00 37.97 155 SER A O 1
ATOM 1274 N N . THR A 1 156 ? 62.717 -17.353 28.163 1.00 40.69 156 THR A N 1
ATOM 1275 C CA . THR A 1 156 ? 62.767 -16.031 28.839 1.00 40.69 156 THR A CA 1
ATOM 1276 C C . THR A 1 156 ? 62.873 -14.682 28.087 1.00 40.69 156 THR A C 1
ATOM 1278 O O . THR A 1 156 ? 63.775 -14.426 27.302 1.00 40.69 156 THR A O 1
ATOM 1281 N N . SER A 1 157 ? 62.095 -13.730 28.633 1.00 37.41 157 SER A N 1
ATOM 1282 C CA . SER A 1 157 ? 62.354 -12.281 28.801 1.00 37.41 157 SER A CA 1
ATOM 1283 C C . SER A 1 157 ? 61.911 -11.282 27.711 1.00 37.41 157 SER A C 1
ATOM 1285 O O . SER A 1 157 ? 62.314 -11.318 26.556 1.00 37.41 157 SER A O 1
ATOM 1287 N N . ALA A 1 158 ? 61.085 -10.320 28.140 1.00 41.47 158 ALA A N 1
ATOM 1288 C CA . ALA A 1 158 ? 60.841 -9.024 27.493 1.00 41.47 158 ALA A CA 1
ATOM 1289 C C . ALA A 1 158 ? 61.983 -8.026 27.831 1.00 41.47 158 ALA A C 1
ATOM 1291 O O . ALA A 1 158 ? 62.793 -8.339 28.705 1.00 41.47 158 ALA A O 1
ATOM 1292 N N . PRO A 1 159 ? 61.938 -6.738 27.419 1.00 62.75 159 PRO A N 1
ATOM 1293 C CA . PRO A 1 159 ? 61.693 -6.101 26.107 1.00 62.75 159 PRO A CA 1
ATOM 1294 C C . PRO A 1 159 ? 62.877 -5.170 25.687 1.00 62.75 159 PRO A C 1
ATOM 1296 O O . PRO A 1 159 ? 63.707 -4.843 26.521 1.00 62.75 159 PRO A O 1
ATOM 1299 N N . THR A 1 160 ? 62.954 -4.646 24.447 1.00 41.91 160 THR A N 1
ATOM 1300 C CA . THR A 1 160 ? 63.649 -3.365 24.073 1.00 41.91 160 THR A CA 1
ATOM 1301 C C . THR A 1 160 ? 63.321 -2.980 22.606 1.00 41.91 160 THR A C 1
ATOM 1303 O O . THR A 1 160 ? 63.372 -3.829 21.733 1.00 41.91 160 THR A O 1
ATOM 1306 N N . VAL A 1 161 ? 62.707 -1.827 22.283 1.00 45.78 161 VAL A N 1
ATOM 1307 C CA . VAL A 1 161 ? 63.214 -0.440 22.073 1.00 45.78 161 VAL A CA 1
ATOM 1308 C C . VAL A 1 161 ? 63.820 -0.133 20.671 1.00 45.78 161 VAL A C 1
ATOM 1310 O O . VAL A 1 161 ? 64.902 -0.592 20.342 1.00 45.78 161 VAL A O 1
ATOM 1313 N N . ARG A 1 162 ? 63.179 0.845 19.983 1.00 42.81 162 ARG A N 1
ATOM 1314 C CA . ARG A 1 162 ? 63.685 1.902 19.047 1.00 42.81 162 ARG A CA 1
ATOM 1315 C C . ARG A 1 162 ? 63.848 1.687 17.523 1.00 42.81 162 ARG A C 1
ATOM 1317 O O . ARG A 1 162 ? 64.672 0.915 17.065 1.00 42.81 162 ARG A O 1
ATOM 1324 N N . GLY A 1 163 ? 63.280 2.665 16.792 1.00 47.12 163 GLY A N 1
ATOM 1325 C CA . GLY A 1 163 ? 63.768 3.241 15.517 1.00 47.12 163 GLY A CA 1
ATOM 1326 C C . GLY A 1 163 ? 62.689 4.115 14.840 1.00 47.12 163 GLY A C 1
ATOM 1327 O O . GLY A 1 163 ? 61.811 3.585 14.185 1.00 47.12 163 GLY A O 1
ATOM 1328 N N . ARG A 1 164 ? 62.476 5.399 15.178 1.00 48.59 164 ARG A N 1
ATOM 1329 C CA . ARG A 1 164 ? 63.104 6.644 14.658 1.00 48.59 164 ARG A CA 1
ATOM 1330 C C . ARG A 1 164 ? 63.322 6.700 13.128 1.00 48.59 164 ARG A C 1
ATOM 1332 O O . ARG A 1 164 ? 64.363 6.283 12.644 1.00 48.59 164 ARG A O 1
ATOM 1339 N N . GLY A 1 165 ? 62.416 7.382 12.416 1.00 49.34 165 GLY A N 1
ATOM 1340 C CA . GLY A 1 165 ? 62.611 7.880 11.047 1.00 49.34 165 GLY A CA 1
ATOM 1341 C C . GLY A 1 165 ? 61.845 9.189 10.828 1.00 49.34 165 GLY A C 1
ATOM 1342 O O . GLY A 1 165 ? 60.630 9.188 10.686 1.00 49.34 165 GLY A O 1
ATOM 1343 N N . ARG A 1 166 ? 62.566 10.316 10.886 1.00 52.53 166 ARG A N 1
ATOM 1344 C CA . ARG A 1 166 ? 62.110 11.687 10.598 1.00 52.53 166 ARG A CA 1
ATOM 1345 C C . ARG A 1 166 ? 62.293 11.977 9.105 1.00 52.53 166 ARG A C 1
ATOM 1347 O O . ARG A 1 166 ? 63.360 11.684 8.581 1.00 52.53 166 ARG A O 1
ATOM 1354 N N . GLY A 1 167 ? 61.347 12.681 8.486 1.00 48.44 167 GLY A N 1
ATOM 1355 C CA . GLY A 1 167 ? 61.517 13.274 7.158 1.00 48.44 167 GLY A CA 1
ATOM 1356 C C . GLY A 1 167 ? 60.515 14.398 6.925 1.00 48.44 167 GLY A C 1
ATOM 1357 O O . GLY A 1 167 ? 59.394 14.161 6.505 1.00 48.44 167 GLY A O 1
ATOM 1358 N N . SER A 1 168 ? 60.916 15.621 7.267 1.00 46.41 168 SER A N 1
ATOM 1359 C CA . SER A 1 168 ? 60.149 16.856 7.105 1.00 46.41 168 SER A CA 1
ATOM 1360 C C . SER A 1 168 ? 60.702 17.697 5.953 1.00 46.41 168 SER A C 1
ATOM 1362 O O . SER A 1 168 ? 61.923 17.760 5.824 1.00 46.41 168 SER A O 1
ATOM 1364 N N . ARG A 1 169 ? 59.806 18.499 5.356 1.00 50.25 169 ARG A N 1
ATOM 1365 C CA . ARG A 1 169 ? 59.973 19.874 4.819 1.00 50.25 169 ARG A CA 1
ATOM 1366 C C . ARG A 1 169 ? 60.118 20.099 3.309 1.00 50.25 169 ARG A C 1
ATOM 1368 O O . ARG A 1 169 ? 60.984 19.540 2.654 1.00 50.25 169 ARG A O 1
ATOM 1375 N N . GLY A 1 170 ? 59.360 21.122 2.887 1.00 43.50 170 GLY A N 1
ATOM 1376 C CA . GLY A 1 170 ? 59.618 22.037 1.766 1.00 43.50 170 GLY A CA 1
ATOM 1377 C C . GLY A 1 170 ? 58.317 22.401 1.038 1.00 43.50 170 GLY A C 1
ATOM 1378 O O . GLY A 1 170 ? 57.991 21.740 0.069 1.00 43.50 170 GLY A O 1
ATOM 1379 N N . GLN A 1 171 ? 57.388 23.207 1.575 1.00 47.19 171 GLN A N 1
ATOM 1380 C CA . GLN A 1 171 ? 57.358 24.688 1.615 1.00 47.19 171 GLN A CA 1
ATOM 1381 C C . GLN A 1 171 ? 57.744 25.402 0.306 1.00 47.19 171 GLN A C 1
ATOM 1383 O O . GLN A 1 171 ? 58.899 25.329 -0.092 1.00 47.19 171 GLN A O 1
ATOM 1388 N N . LEU A 1 172 ? 56.804 26.189 -0.246 1.00 41.91 172 LEU A N 1
ATOM 1389 C CA . LEU A 1 172 ? 56.850 27.655 -0.494 1.00 41.91 172 LEU A CA 1
ATOM 1390 C C . LEU A 1 172 ? 55.662 28.016 -1.425 1.00 41.91 172 LEU A C 1
ATOM 1392 O O . LEU A 1 172 ? 55.532 27.434 -2.490 1.00 41.91 172 LEU A O 1
ATOM 1396 N N . ALA A 1 173 ? 54.635 28.747 -0.963 1.00 44.50 173 ALA A N 1
ATOM 1397 C CA . ALA A 1 173 ? 54.543 30.220 -0.858 1.00 44.50 173 ALA A CA 1
ATOM 1398 C C . ALA A 1 173 ? 54.421 30.888 -2.255 1.00 44.50 173 ALA A C 1
ATOM 1400 O O . ALA A 1 173 ? 55.227 30.593 -3.121 1.00 44.50 173 ALA A O 1
ATOM 1401 N N . ARG A 1 174 ? 53.487 31.806 -2.561 1.00 49.25 174 ARG A N 1
ATOM 1402 C CA . ARG A 1 174 ? 53.141 33.044 -1.832 1.00 49.25 174 ARG A CA 1
ATOM 1403 C C . ARG A 1 174 ? 51.966 33.793 -2.519 1.00 49.25 174 ARG A C 1
ATOM 1405 O O . ARG A 1 174 ? 51.974 33.856 -3.739 1.00 49.25 174 ARG A O 1
ATOM 1412 N N . SER A 1 175 ? 51.104 34.426 -1.696 1.00 47.34 175 SER A N 1
ATOM 1413 C CA . SER A 1 175 ? 50.477 35.784 -1.799 1.00 47.34 175 SER A CA 1
ATOM 1414 C C . SER A 1 175 ? 49.628 36.170 -3.043 1.00 47.34 175 SER A C 1
ATOM 1416 O O . SER A 1 175 ? 49.926 35.725 -4.133 1.00 47.34 175 SER A O 1
ATOM 1418 N N . MET A 1 176 ? 48.608 37.045 -3.015 1.00 46.44 176 MET A N 1
ATOM 1419 C CA . MET A 1 176 ? 48.304 38.193 -2.145 1.00 46.44 176 MET A CA 1
ATOM 1420 C C . MET A 1 176 ? 46.830 38.659 -2.300 1.00 46.44 176 MET A C 1
ATOM 1422 O O . MET A 1 176 ? 46.258 38.529 -3.374 1.00 46.44 176 MET A O 1
ATOM 1426 N N . ALA A 1 177 ? 46.303 39.189 -1.189 1.00 45.47 177 ALA A N 1
ATOM 1427 C CA . ALA A 1 177 ? 45.194 40.123 -0.907 1.00 45.47 177 ALA A CA 1
ATOM 1428 C C . ALA A 1 177 ? 44.492 40.900 -2.054 1.00 45.47 177 ALA A C 1
ATOM 1430 O O . ALA A 1 177 ? 45.132 41.250 -3.035 1.00 45.47 177 ALA A O 1
ATOM 1431 N N . GLU A 1 178 ? 43.228 41.317 -1.860 1.00 42.62 178 GLU A N 1
ATOM 1432 C CA . GLU A 1 178 ? 42.881 42.612 -1.227 1.00 42.62 178 GLU A CA 1
ATOM 1433 C C . GLU A 1 178 ? 41.367 42.760 -0.983 1.00 42.62 178 GLU A C 1
ATOM 1435 O O . GLU A 1 178 ? 40.543 42.270 -1.752 1.00 42.62 178 GLU A O 1
ATOM 1440 N N . ALA A 1 179 ? 41.029 43.411 0.130 1.00 44.12 179 ALA A N 1
ATOM 1441 C CA . ALA A 1 179 ? 39.693 43.807 0.542 1.00 44.12 179 ALA A CA 1
ATOM 1442 C C . ALA A 1 179 ? 39.680 45.331 0.677 1.00 44.12 179 ALA A C 1
ATOM 1444 O O . ALA A 1 179 ? 40.520 45.873 1.397 1.00 44.12 179 ALA A O 1
ATOM 1445 N N . MET A 1 180 ? 38.718 45.985 0.026 1.00 46.59 180 MET A N 1
ATOM 1446 C CA . MET A 1 180 ? 38.148 47.274 0.424 1.00 46.59 180 MET A CA 1
ATOM 1447 C C . MET A 1 180 ? 36.813 47.483 -0.283 1.00 46.59 180 MET A C 1
ATOM 1449 O O . MET A 1 180 ? 36.760 47.236 -1.508 1.00 46.59 180 MET A O 1
#

Sequence (180 aa):
MRARFTEEGMDFEALLSHPTSEVLQLRVEDLVKEYFQTAEKNVRLSLLTEQGMGKAVQEFVDKEEKDAIEELINYQLEKTQRYLRERRVEATEEKIDEEIRQFRDSKRNTAEEDEEVQEAIIRAKAHRGRSDSVRDDDILSDEPADIAVESDEESTSAPTVRGRGRGSRGQLARSMAEAM